Protein AF-A0A1Q7ARH9-F1 (afdb_monomer)

Nearest PDB structures (foldseek):
  1knl-assembly1_A  TM=9.697E-01  e=4.111E-10  Streptomyces lividans
  5gqd-assembly1_B  TM=9.702E-01  e=1.144E-09  Streptomyces olivaceoviridis
  1isz-assembly1_A  TM=9.688E-01  e=1.743E-09  Streptomyces olivaceoviridis
  3a23-assembly2_B  TM=9.725E-01  e=6.959E-09  Streptomyces avermitilis
  5gqe-assembly1_A  TM=9.688E-01  e=1.126E-08  Streptomyces olivaceoviridis

Structure (mmCIF, N/CA/C/O backbone):
data_AF-A0A1Q7ARH9-F1
#
_entry.id   AF-A0A1Q7ARH9-F1
#
loop_
_atom_site.group_PDB
_atom_site.id
_atom_site.type_symbol
_atom_site.label_atom_id
_atom_site.label_alt_id
_atom_site.label_comp_id
_atom_site.label_asym_id
_atom_site.label_entity_id
_atom_site.label_seq_id
_atom_site.pdbx_PDB_ins_code
_atom_site.Cartn_x
_atom_site.Cartn_y
_atom_site.Cartn_z
_atom_site.occupancy
_atom_site.B_iso_or_equiv
_atom_site.auth_seq_id
_atom_site.auth_comp_id
_atom_site.auth_asym_id
_atom_site.auth_atom_id
_atom_site.pdbx_PDB_model_num
ATOM 1 N N . MET A 1 1 ? 11.094 -2.978 0.846 1.00 80.25 1 MET A N 1
ATOM 2 C CA . MET A 1 1 ? 11.291 -1.516 1.016 1.00 80.25 1 MET A CA 1
ATOM 3 C C . MET A 1 1 ? 12.570 -1.073 0.326 1.00 80.25 1 MET A C 1
ATOM 5 O O . MET A 1 1 ? 13.457 -1.904 0.151 1.00 80.25 1 MET A O 1
ATOM 9 N N . ALA A 1 2 ? 12.685 0.209 -0.036 1.00 70.06 2 ALA A N 1
ATOM 10 C CA . ALA A 1 2 ? 13.906 0.752 -0.636 1.00 70.06 2 ALA A CA 1
ATOM 11 C C . ALA A 1 2 ? 15.113 0.613 0.314 1.00 70.06 2 ALA A C 1
ATOM 13 O O . ALA A 1 2 ? 15.092 1.125 1.433 1.00 70.06 2 ALA A O 1
ATOM 14 N N . GLY A 1 3 ? 16.144 -0.121 -0.118 1.00 74.06 3 GLY A N 1
ATOM 15 C CA . GLY A 1 3 ? 17.412 -0.274 0.609 1.00 74.06 3 GLY A CA 1
ATOM 16 C C . GLY A 1 3 ? 17.319 -0.911 2.002 1.00 74.06 3 GLY A C 1
ATOM 17 O O . GLY A 1 3 ? 18.233 -0.722 2.794 1.00 74.06 3 GLY A O 1
ATOM 18 N N . ALA A 1 4 ? 16.221 -1.608 2.327 1.00 76.62 4 ALA A N 1
ATOM 19 C CA . ALA A 1 4 ? 15.936 -2.117 3.679 1.00 76.62 4 ALA A CA 1
ATOM 20 C C . ALA A 1 4 ? 16.021 -1.043 4.791 1.00 76.62 4 ALA A C 1
ATOM 22 O O . ALA A 1 4 ? 16.276 -1.362 5.951 1.00 76.62 4 ALA A O 1
ATOM 23 N N . ASN A 1 5 ? 15.795 0.228 4.438 1.00 82.06 5 ASN A N 1
ATOM 24 C CA . ASN A 1 5 ? 15.824 1.337 5.382 1.00 82.06 5 ASN A CA 1
ATOM 25 C C . ASN A 1 5 ? 14.640 1.236 6.361 1.00 82.06 5 ASN A C 1
ATOM 27 O O . ASN A 1 5 ? 13.509 0.945 5.970 1.00 82.06 5 ASN A 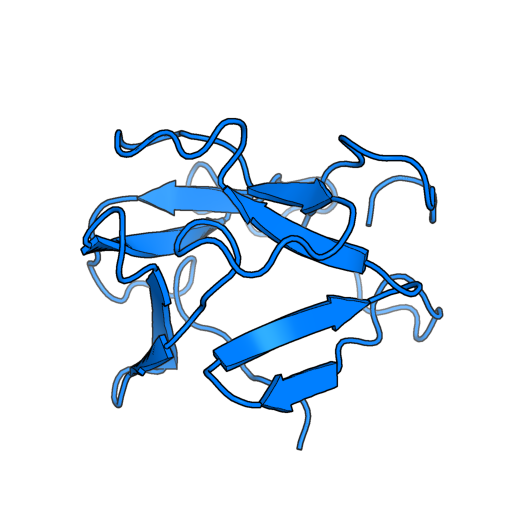O 1
ATOM 31 N N . THR A 1 6 ? 14.912 1.459 7.644 1.00 86.06 6 THR A N 1
ATOM 32 C CA . THR A 1 6 ? 13.923 1.414 8.726 1.00 86.06 6 THR A CA 1
ATOM 33 C C . THR A 1 6 ? 13.529 2.807 9.209 1.00 86.06 6 THR A C 1
ATOM 35 O O . THR A 1 6 ? 12.923 2.924 10.263 1.00 86.06 6 THR A O 1
ATOM 38 N N . GLY A 1 7 ? 13.904 3.881 8.515 1.00 92.00 7 GLY A N 1
ATOM 39 C CA . GLY A 1 7 ? 13.562 5.257 8.869 1.00 92.00 7 GLY A CA 1
ATOM 40 C C . GLY A 1 7 ? 12.140 5.638 8.453 1.00 92.00 7 GLY A C 1
ATOM 41 O O . GLY A 1 7 ? 11.602 5.113 7.474 1.00 92.00 7 GLY A O 1
ATOM 42 N N . ASN A 1 8 ? 11.542 6.587 9.174 1.00 95.12 8 ASN A N 1
ATOM 43 C CA . ASN A 1 8 ? 10.279 7.208 8.769 1.00 95.12 8 ASN A CA 1
ATOM 44 C C . ASN A 1 8 ? 10.420 7.868 7.393 1.00 95.12 8 ASN A C 1
ATOM 46 O O . ASN A 1 8 ? 11.438 8.490 7.092 1.00 95.12 8 ASN A O 1
ATOM 50 N N . GLY A 1 9 ? 9.400 7.709 6.554 1.00 94.94 9 GLY A N 1
ATOM 51 C CA . GLY A 1 9 ? 9.413 8.194 5.176 1.00 94.94 9 GLY A CA 1
ATOM 52 C C . GLY A 1 9 ? 10.067 7.238 4.180 1.00 94.94 9 GLY A C 1
ATOM 53 O O . GLY A 1 9 ? 10.123 7.541 2.986 1.00 94.94 9 GLY A O 1
ATOM 54 N N . THR A 1 10 ? 10.537 6.066 4.627 1.00 95.88 10 THR A N 1
ATOM 55 C CA . THR A 1 10 ? 11.083 5.063 3.708 1.00 95.88 10 THR A CA 1
ATOM 56 C C . THR A 1 10 ? 10.021 4.639 2.700 1.00 95.88 10 THR A C 1
ATOM 58 O O . THR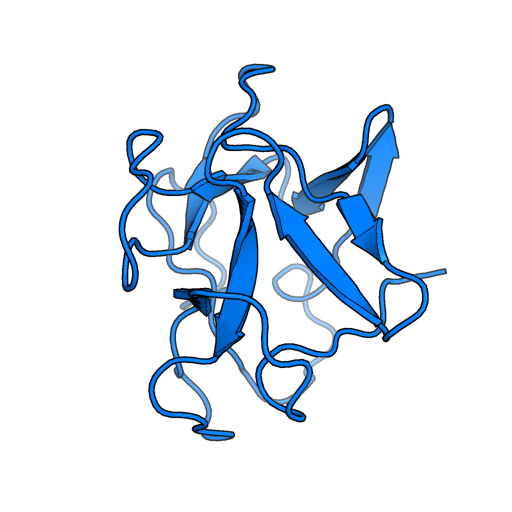 A 1 10 ? 8.906 4.269 3.063 1.00 95.88 10 THR A O 1
ATOM 61 N N . ALA A 1 11 ? 10.388 4.651 1.418 1.00 95.31 11 ALA A N 1
ATOM 62 C CA . ALA A 1 11 ? 9.504 4.236 0.343 1.00 95.31 11 ALA A CA 1
ATOM 63 C C . ALA A 1 11 ? 9.118 2.755 0.461 1.00 95.31 11 ALA A C 1
ATOM 65 O O . ALA A 1 11 ? 9.979 1.865 0.534 1.00 95.31 11 ALA A O 1
ATOM 66 N N . ILE A 1 12 ? 7.816 2.495 0.370 1.00 96.75 12 ILE A N 1
ATOM 67 C CA . ILE A 1 12 ? 7.307 1.165 0.059 1.00 96.75 12 ILE A CA 1
ATOM 68 C C . ILE A 1 12 ? 7.247 1.048 -1.467 1.00 96.75 12 ILE A C 1
ATOM 70 O O . ILE A 1 12 ? 6.750 1.937 -2.161 1.00 96.75 12 ILE A O 1
ATOM 74 N N . GLN A 1 13 ? 7.834 -0.023 -1.992 1.00 96.88 13 GLN A N 1
ATOM 75 C CA . GLN A 1 13 ? 8.015 -0.233 -3.424 1.00 96.88 13 GLN A CA 1
ATOM 76 C C . GLN A 1 13 ? 7.959 -1.718 -3.764 1.00 96.88 13 GLN A C 1
ATOM 78 O O . GLN A 1 13 ? 8.291 -2.556 -2.915 1.00 96.88 13 GLN A O 1
ATOM 83 N N . LEU A 1 14 ? 7.612 -2.013 -5.014 1.00 96.56 14 LEU A N 1
ATOM 84 C CA . LEU A 1 14 ? 7.795 -3.327 -5.608 1.00 96.56 14 LEU A CA 1
ATOM 85 C C . LEU A 1 14 ? 9.279 -3.658 -5.707 1.00 96.56 14 LEU A C 1
ATOM 87 O O . LEU A 1 14 ? 10.125 -2.792 -5.953 1.00 96.56 14 LEU A O 1
ATOM 91 N N . TRP A 1 15 ? 9.583 -4.925 -5.477 1.00 95.88 15 TRP A N 1
ATOM 92 C CA . TRP A 1 15 ? 10.912 -5.473 -5.662 1.00 95.88 15 TRP A CA 1
ATOM 93 C C . TRP A 1 15 ? 10.811 -6.984 -5.798 1.00 95.88 15 TRP A C 1
ATOM 95 O O . TRP A 1 15 ? 10.016 -7.598 -5.080 1.00 95.88 15 TRP A O 1
ATOM 105 N N . THR A 1 16 ? 11.662 -7.576 -6.629 1.00 95.19 16 THR A N 1
ATOM 106 C CA . THR A 1 16 ? 11.811 -9.023 -6.766 1.00 95.19 16 THR A CA 1
ATOM 107 C C . THR A 1 16 ? 11.863 -9.688 -5.391 1.00 95.19 16 THR A C 1
ATOM 109 O O . THR A 1 16 ? 12.623 -9.266 -4.510 1.00 95.19 16 THR A O 1
ATOM 112 N N . CYS A 1 17 ? 11.045 -10.722 -5.180 1.00 93.56 17 CYS A N 1
ATOM 113 C CA . CYS A 1 17 ? 10.997 -11.444 -3.913 1.00 93.56 17 CYS A CA 1
ATOM 114 C C . CYS A 1 17 ? 12.381 -12.018 -3.575 1.00 93.56 17 CYS A C 1
ATOM 116 O O . CYS A 1 17 ? 12.912 -12.855 -4.297 1.00 93.56 17 CYS A O 1
ATOM 118 N N . ASN A 1 18 ? 12.969 -11.561 -2.472 1.00 91.81 18 ASN A N 1
ATOM 119 C CA . ASN A 1 18 ? 14.325 -11.905 -2.045 1.00 91.81 18 ASN A CA 1
ATOM 120 C C . ASN A 1 18 ? 14.379 -12.473 -0.618 1.00 91.81 18 ASN A C 1
ATOM 122 O O . ASN A 1 18 ? 15.457 -12.748 -0.099 1.00 91.81 18 ASN A O 1
ATOM 126 N N . GLY A 1 19 ? 13.223 -12.632 0.034 1.00 87.88 19 GLY A N 1
ATOM 127 C CA . GLY A 1 19 ? 13.103 -13.265 1.347 1.00 87.88 19 GLY A CA 1
ATOM 128 C C . GLY A 1 19 ? 13.688 -12.459 2.509 1.00 87.88 19 GLY A C 1
ATOM 129 O O . GLY A 1 19 ? 13.710 -12.960 3.634 1.00 87.88 19 GLY A O 1
ATOM 130 N N . THR A 1 20 ? 14.151 -11.228 2.278 1.00 91.50 20 THR A N 1
ATOM 131 C CA . THR A 1 20 ? 14.683 -10.364 3.339 1.00 91.50 20 THR A CA 1
ATOM 132 C C . THR A 1 20 ? 13.571 -9.850 4.255 1.00 91.50 20 THR A C 1
ATOM 134 O O . THR A 1 20 ? 12.393 -9.816 3.893 1.00 91.50 20 THR A O 1
ATOM 137 N N . GLY A 1 21 ? 13.943 -9.378 5.451 1.00 86.81 21 GLY A N 1
ATOM 138 C CA . GLY A 1 21 ? 12.995 -8.737 6.372 1.00 86.81 21 GLY A CA 1
ATOM 139 C C . GLY A 1 21 ? 12.265 -7.534 5.758 1.00 86.81 21 GLY A C 1
ATOM 140 O O . GLY A 1 21 ? 11.141 -7.246 6.147 1.00 86.81 21 GLY A O 1
ATOM 141 N N . ALA A 1 22 ? 12.842 -6.893 4.735 1.00 88.38 22 ALA A N 1
ATOM 142 C CA . ALA A 1 22 ? 12.241 -5.771 4.014 1.00 88.38 22 ALA A CA 1
ATOM 143 C C . ALA A 1 22 ? 11.097 -6.167 3.052 1.00 88.38 22 ALA A C 1
ATOM 145 O O . ALA A 1 22 ? 10.619 -5.336 2.274 1.00 88.38 22 ALA A O 1
ATOM 146 N N . GLN A 1 23 ? 10.684 -7.431 3.046 1.00 91.88 23 GLN A N 1
ATOM 147 C CA . GLN A 1 23 ? 9.500 -7.917 2.331 1.00 91.88 23 GLN A CA 1
ATOM 148 C C . GLN A 1 23 ? 8.580 -8.748 3.231 1.00 91.88 23 GLN A C 1
ATOM 150 O O . GLN A 1 23 ? 7.562 -9.252 2.766 1.00 91.88 23 GLN A O 1
ATOM 155 N N . ARG A 1 24 ? 8.922 -8.889 4.518 1.00 92.81 24 ARG A N 1
ATOM 156 C CA . ARG A 1 24 ? 8.087 -9.593 5.489 1.00 92.81 24 ARG A CA 1
ATOM 157 C C . ARG A 1 24 ? 7.141 -8.597 6.132 1.00 92.81 24 ARG A C 1
ATOM 159 O O . ARG A 1 24 ? 7.565 -7.745 6.911 1.00 92.81 24 ARG A O 1
ATOM 166 N N . TRP A 1 25 ? 5.880 -8.724 5.761 1.00 94.00 25 TRP A N 1
ATOM 167 C CA . TRP A 1 25 ? 4.786 -7.960 6.328 1.00 94.00 25 TRP A CA 1
ATOM 168 C C . TRP A 1 25 ? 4.020 -8.818 7.328 1.00 94.00 25 TRP A C 1
ATOM 170 O O . TRP A 1 25 ? 3.916 -10.030 7.159 1.00 94.00 25 TRP A O 1
ATOM 180 N N . THR A 1 26 ? 3.468 -8.176 8.345 1.00 94.56 26 THR A N 1
ATOM 181 C CA . THR A 1 26 ? 2.527 -8.774 9.285 1.00 94.56 26 THR A CA 1
ATOM 182 C C . THR A 1 26 ? 1.228 -7.991 9.207 1.00 94.56 26 THR A C 1
ATOM 184 O O . THR A 1 26 ? 1.238 -6.757 9.271 1.00 94.56 26 THR A O 1
ATOM 187 N N . VAL A 1 27 ? 0.114 -8.709 9.076 1.00 92.81 27 VAL A N 1
ATOM 188 C CA . VAL A 1 27 ? -1.227 -8.131 9.169 1.00 92.81 27 VAL A CA 1
ATOM 189 C C . VAL A 1 27 ? -1.577 -8.030 10.649 1.00 92.81 27 VAL A C 1
ATOM 191 O O . VAL A 1 27 ? -1.737 -9.039 11.330 1.00 92.81 27 VAL A O 1
ATOM 194 N N . GLY A 1 28 ? -1.597 -6.808 11.166 1.00 86.19 28 GLY A N 1
ATOM 195 C CA . GLY A 1 28 ? -1.949 -6.512 12.544 1.00 86.19 28 GLY A CA 1
ATOM 196 C C . GLY A 1 28 ? -3.453 -6.363 12.747 1.00 86.19 28 GLY A C 1
ATOM 197 O O . GLY A 1 28 ? -4.256 -6.342 11.807 1.00 86.19 28 GLY A O 1
ATOM 198 N N . GLU A 1 29 ? -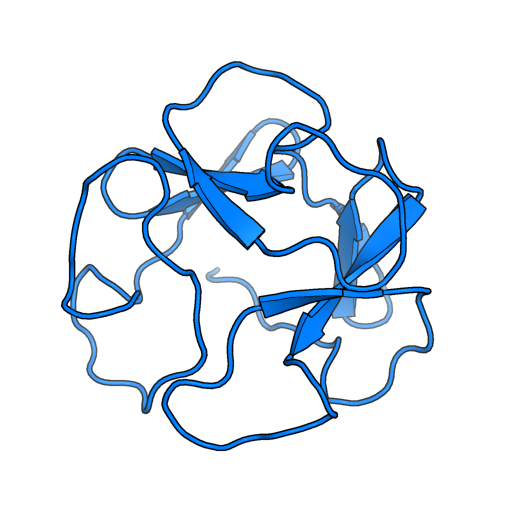3.833 -6.211 14.012 1.00 76.50 29 GLU A N 1
ATOM 199 C CA . GLU A 1 29 ? -5.208 -5.913 14.396 1.00 76.50 29 GLU A CA 1
ATOM 200 C C . GLU A 1 29 ? -5.681 -4.596 13.754 1.00 76.50 29 GLU A C 1
ATOM 202 O O . GLU A 1 29 ? -4.886 -3.708 13.423 1.00 76.50 29 GLU A O 1
ATOM 207 N N . ALA A 1 30 ? -6.993 -4.497 13.525 1.00 78.62 30 ALA A N 1
ATOM 208 C CA . ALA A 1 30 ? -7.638 -3.356 12.872 1.00 78.62 30 ALA A CA 1
ATOM 209 C C . ALA A 1 30 ? -7.134 -3.023 11.445 1.00 78.62 30 ALA A C 1
ATOM 211 O O . ALA A 1 30 ? -7.364 -1.916 10.965 1.00 78.62 30 ALA A O 1
ATOM 212 N N . GLY A 1 31 ? -6.490 -3.966 10.742 1.00 88.19 31 GLY A N 1
ATOM 213 C CA . GLY A 1 31 ? -6.071 -3.793 9.342 1.00 88.19 31 GLY A CA 1
ATOM 214 C C . GLY A 1 31 ? -4.756 -3.030 9.171 1.00 88.19 31 GLY A C 1
ATOM 215 O O . GLY A 1 31 ? -4.495 -2.470 8.109 1.00 88.19 31 GLY A O 1
ATOM 216 N N . THR A 1 32 ? -3.922 -2.971 10.207 1.00 94.06 32 THR A N 1
ATOM 217 C CA . THR A 1 32 ? -2.576 -2.400 10.086 1.00 94.06 32 THR A CA 1
ATOM 218 C C . THR A 1 32 ? -1.660 -3.355 9.319 1.00 94.06 32 THR A C 1
ATOM 220 O O . THR A 1 32 ? -1.665 -4.560 9.549 1.00 94.06 32 THR A O 1
ATOM 223 N N . LEU A 1 33 ? -0.846 -2.834 8.399 1.00 95.75 33 LEU A N 1
ATOM 224 C CA . LEU A 1 33 ? 0.211 -3.612 7.746 1.00 95.75 33 LEU A CA 1
ATOM 225 C C . LEU A 1 33 ? 1.546 -3.165 8.309 1.00 95.75 33 LEU A C 1
ATOM 227 O O . LEU A 1 33 ? 1.915 -1.999 8.165 1.00 95.75 33 LEU A O 1
ATOM 231 N N . THR A 1 34 ? 2.262 -4.083 8.953 1.00 94.50 34 THR A N 1
ATOM 232 C CA . THR A 1 34 ? 3.512 -3.764 9.643 1.00 94.50 34 THR A CA 1
ATOM 233 C C . THR A 1 34 ? 4.704 -4.480 9.033 1.00 94.50 34 THR A C 1
ATOM 235 O O . THR A 1 34 ? 4.618 -5.642 8.650 1.00 94.50 34 THR A O 1
ATOM 238 N N . ALA A 1 35 ? 5.831 -3.787 8.932 1.00 93.25 35 ALA A N 1
ATOM 239 C CA . ALA A 1 35 ? 7.115 -4.354 8.545 1.00 93.25 35 ALA A CA 1
ATOM 240 C C . ALA A 1 35 ? 8.229 -3.558 9.217 1.00 93.25 35 ALA A C 1
ATOM 242 O O . ALA A 1 35 ? 8.124 -2.343 9.379 1.00 93.25 35 ALA A O 1
ATOM 243 N N . LEU A 1 36 ? 9.308 -4.239 9.610 1.00 91.00 36 LEU A N 1
ATOM 244 C CA . LEU A 1 36 ? 10.468 -3.600 10.249 1.00 91.00 36 LEU A CA 1
ATOM 245 C C . LEU A 1 36 ? 10.089 -2.742 11.482 1.00 91.00 36 LEU A C 1
ATOM 247 O O . LEU A 1 36 ? 10.712 -1.716 11.743 1.00 91.00 36 LEU A O 1
ATOM 251 N N . GLY A 1 37 ? 9.046 -3.144 12.221 1.00 91.62 37 GLY A N 1
ATOM 252 C CA . GLY A 1 37 ? 8.538 -2.419 13.395 1.00 91.62 37 GLY A CA 1
ATOM 253 C C . GLY A 1 37 ? 7.743 -1.143 13.085 1.00 91.62 37 GLY A C 1
ATOM 254 O O . GLY A 1 37 ? 7.481 -0.363 13.995 1.00 91.62 37 GLY A O 1
ATOM 255 N N . LYS A 1 38 ? 7.372 -0.913 11.821 1.00 95.31 38 LYS A N 1
ATOM 256 C CA . LYS A 1 38 ? 6.656 0.280 11.346 1.00 95.31 38 LYS A CA 1
ATOM 257 C C . LYS A 1 38 ? 5.409 -0.084 10.554 1.00 95.31 38 LYS A C 1
ATOM 259 O O . LYS A 1 38 ? 5.278 -1.217 10.103 1.00 95.31 38 LYS A O 1
ATOM 264 N N . CYS A 1 39 ? 4.524 0.885 10.365 1.00 96.75 39 CYS A N 1
ATOM 265 C CA . CYS A 1 39 ? 3.260 0.739 9.657 1.00 96.75 39 CYS A CA 1
ATOM 266 C C . CYS A 1 39 ? 3.3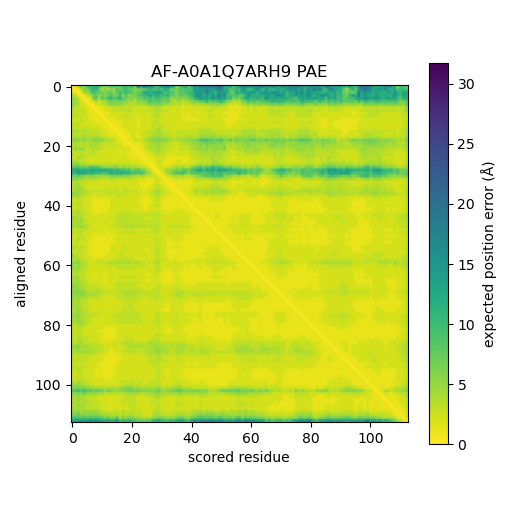63 1.240 8.207 1.00 96.75 39 CYS A C 1
ATOM 268 O O . CYS A 1 39 ? 4.074 2.209 7.926 1.00 96.75 39 CYS A O 1
ATOM 270 N N . ALA A 1 40 ? 2.637 0.594 7.290 1.00 97.81 40 ALA A N 1
ATOM 271 C CA . ALA A 1 40 ? 2.369 1.129 5.959 1.00 97.81 40 ALA A CA 1
ATOM 272 C C . ALA A 1 40 ? 1.409 2.317 6.076 1.00 97.81 40 ALA A C 1
ATOM 274 O O . ALA A 1 40 ? 0.267 2.162 6.503 1.00 97.81 40 ALA A O 1
ATOM 275 N N . ASP A 1 41 ? 1.883 3.491 5.689 1.00 98.44 41 ASP A N 1
ATOM 276 C CA . ASP A 1 41 ? 1.286 4.785 5.993 1.00 98.44 41 ASP A CA 1
ATOM 277 C C . ASP A 1 41 ? 1.050 5.570 4.704 1.00 98.44 41 ASP A C 1
ATOM 279 O O . ASP A 1 41 ? 1.940 5.677 3.856 1.00 98.44 41 ASP A O 1
ATOM 283 N N . VAL A 1 42 ? -0.151 6.119 4.542 1.00 98.69 42 VAL A N 1
ATOM 284 C CA . VAL A 1 42 ? -0.424 7.107 3.497 1.00 98.69 42 VAL A CA 1
ATOM 285 C C . VAL A 1 42 ? 0.211 8.432 3.907 1.00 98.69 42 VAL A C 1
ATOM 287 O O . VAL A 1 42 ? -0.203 9.032 4.901 1.00 98.69 42 VAL A O 1
ATOM 290 N N . THR A 1 43 ? 1.190 8.908 3.130 1.00 98.56 43 THR A N 1
ATOM 291 C CA . THR A 1 43 ? 2.018 10.061 3.502 1.00 98.56 43 THR A CA 1
ATOM 292 C C . THR A 1 43 ? 1.171 11.267 3.910 1.00 98.56 43 THR A C 1
ATOM 294 O O . THR A 1 43 ? 0.323 11.744 3.152 1.00 98.56 43 THR A O 1
ATOM 297 N N . SER A 1 44 ? 1.420 11.759 5.129 1.00 97.75 44 SER A N 1
ATOM 298 C CA . SER A 1 44 ? 0.734 12.913 5.731 1.00 97.75 44 SER A CA 1
ATOM 299 C C . SER A 1 44 ? -0.795 12.775 5.812 1.00 97.75 44 SER A C 1
ATOM 301 O O . SER A 1 44 ? -1.493 13.778 5.939 1.00 97.75 44 SER A O 1
ATOM 303 N N . GLY A 1 45 ? -1.332 11.552 5.723 1.00 98.00 45 GLY A N 1
ATOM 304 C CA . GLY A 1 45 ? -2.772 11.300 5.693 1.00 98.00 45 GLY A CA 1
ATOM 305 C C . GLY A 1 45 ? -3.476 11.863 4.457 1.00 98.00 45 GLY A C 1
ATOM 306 O O . GLY A 1 45 ? -4.688 12.091 4.504 1.00 98.00 45 GLY A O 1
ATOM 307 N N . GLY A 1 46 ? -2.733 12.115 3.372 1.00 98.56 46 GLY A N 1
ATOM 308 C CA . GLY A 1 46 ? -3.288 12.643 2.131 1.00 98.56 46 GLY A CA 1
ATOM 309 C C . GLY A 1 46 ? -4.381 11.737 1.569 1.00 98.56 46 GLY A C 1
ATOM 310 O O . GLY A 1 46 ? -4.325 10.516 1.683 1.00 98.56 46 GLY A O 1
ATOM 311 N N . THR A 1 47 ? -5.407 12.332 0.968 1.00 98.62 47 THR A N 1
ATOM 312 C CA . THR A 1 47 ? -6.558 11.575 0.463 1.00 98.62 47 THR A CA 1
ATOM 313 C C . THR A 1 47 ? -6.625 11.521 -1.053 1.00 98.62 47 THR A C 1
ATOM 315 O O . THR A 1 47 ? -7.396 10.723 -1.560 1.00 98.62 47 THR A O 1
ATOM 318 N N . GLY A 1 48 ? -5.842 12.315 -1.787 1.00 98.62 48 GLY A N 1
ATOM 319 C CA . GLY A 1 48 ? -5.894 12.374 -3.251 1.00 98.62 48 GLY A CA 1
ATOM 320 C C . GLY A 1 48 ? -5.151 11.232 -3.951 1.00 98.62 48 GLY A C 1
ATOM 321 O O . GLY A 1 48 ? -4.192 10.675 -3.407 1.00 98.62 48 GLY A O 1
ATOM 322 N N . ASN A 1 49 ? -5.565 10.930 -5.187 1.00 98.75 49 ASN A N 1
ATOM 323 C CA . ASN A 1 49 ? -4.852 10.013 -6.081 1.00 98.75 49 ASN A CA 1
ATOM 324 C C . ASN A 1 49 ? -3.377 10.405 -6.206 1.00 98.75 49 ASN A C 1
ATOM 326 O O . ASN A 1 49 ? -3.038 11.582 -6.335 1.00 98.75 49 ASN A O 1
ATOM 330 N N . GLY A 1 50 ? -2.504 9.405 -6.167 1.00 98.56 50 GLY A N 1
ATOM 331 C CA . GLY A 1 50 ? -1.063 9.591 -6.282 1.00 98.56 50 GLY A CA 1
ATOM 332 C C . GLY A 1 50 ? -0.345 9.889 -4.967 1.00 98.56 50 GLY A C 1
ATOM 333 O O . GLY A 1 50 ? 0.890 9.918 -4.955 1.00 98.56 50 GLY A O 1
ATOM 334 N N . THR A 1 51 ? -1.072 10.056 -3.853 1.00 98.75 51 THR A N 1
ATOM 335 C CA . THR A 1 51 ? -0.443 10.175 -2.528 1.00 98.75 51 THR A CA 1
ATOM 336 C C . THR A 1 51 ? 0.368 8.912 -2.254 1.00 98.75 51 THR A C 1
ATOM 338 O O . THR A 1 51 ? -0.141 7.796 -2.377 1.00 98.75 51 THR A O 1
ATOM 341 N N . LYS A 1 52 ? 1.656 9.078 -1.945 1.00 98.69 52 LYS A N 1
ATOM 342 C CA . LYS A 1 52 ? 2.580 7.952 -1.789 1.00 98.69 52 LYS A CA 1
ATOM 343 C C . LYS A 1 52 ? 2.374 7.230 -0.464 1.00 98.69 52 LYS A C 1
ATOM 345 O O . LYS A 1 52 ? 1.854 7.789 0.499 1.00 98.69 52 LYS A O 1
ATOM 350 N N . VAL A 1 53 ? 2.794 5.970 -0.457 1.00 98.56 53 VAL A N 1
ATOM 351 C CA . VAL A 1 53 ? 2.757 5.099 0.716 1.00 98.56 53 VAL A CA 1
ATOM 352 C C . VAL A 1 53 ? 4.185 4.883 1.223 1.00 98.56 53 VAL A C 1
ATOM 354 O O . VAL A 1 53 ? 5.121 4.650 0.447 1.00 98.56 53 VAL A O 1
ATOM 357 N N . GLN A 1 54 ? 4.369 5.007 2.532 1.00 98.19 54 GLN A N 1
ATOM 358 C CA . GLN A 1 54 ? 5.667 5.020 3.206 1.00 98.19 54 GLN A CA 1
ATOM 359 C C . GLN A 1 54 ? 5.659 4.132 4.453 1.00 98.19 54 GLN A C 1
ATOM 361 O O . GLN A 1 54 ? 4.601 3.794 4.974 1.00 98.19 54 GLN A O 1
ATOM 366 N N . LEU A 1 55 ? 6.839 3.772 4.957 1.00 97.25 55 LEU A N 1
ATOM 367 C CA . LEU A 1 55 ? 6.958 3.306 6.334 1.00 97.25 55 LEU A CA 1
ATOM 368 C C . LEU A 1 55 ? 6.933 4.499 7.285 1.00 97.25 55 LEU A C 1
ATOM 370 O O . LEU A 1 55 ? 7.674 5.472 7.101 1.00 97.25 55 LEU A O 1
ATOM 374 N N . TRP A 1 56 ? 6.126 4.388 8.332 1.00 97.81 56 TRP A N 1
ATOM 375 C CA . TRP A 1 56 ? 6.068 5.365 9.409 1.00 97.81 56 TRP A CA 1
ATOM 376 C C . TRP A 1 56 ? 5.863 4.681 10.757 1.00 97.81 56 TRP A C 1
ATOM 378 O O . TRP A 1 56 ? 5.355 3.561 10.825 1.00 97.81 56 TRP A O 1
ATOM 388 N N . ASP A 1 57 ? 6.259 5.346 11.838 1.00 97.44 57 ASP A N 1
ATOM 389 C CA . ASP A 1 57 ? 5.913 4.892 13.183 1.00 97.44 57 ASP A CA 1
ATOM 390 C C . ASP A 1 57 ? 4.405 4.694 13.315 1.00 97.44 57 ASP A C 1
ATOM 392 O O . ASP A 1 57 ? 3.607 5.534 12.890 1.00 97.44 57 ASP A O 1
ATOM 396 N N . CYS A 1 58 ? 4.014 3.568 13.903 1.00 96.81 58 CYS A N 1
ATOM 397 C CA . CYS A 1 58 ? 2.609 3.261 14.097 1.00 96.81 58 CYS A CA 1
ATOM 398 C C . CYS A 1 58 ? 1.986 4.280 15.063 1.00 96.81 58 CYS A C 1
ATOM 400 O O . CYS A 1 58 ? 2.452 4.447 16.188 1.00 96.81 58 CYS A O 1
ATOM 402 N N . ASN A 1 59 ? 0.949 4.980 14.609 1.00 96.25 59 ASN A N 1
ATOM 403 C CA . ASN A 1 59 ? 0.322 6.099 15.315 1.00 96.25 59 ASN A CA 1
ATOM 404 C C . ASN A 1 59 ? -1.203 5.952 15.464 1.00 96.25 59 ASN A C 1
ATOM 406 O O . ASN A 1 59 ? -1.850 6.842 16.010 1.00 96.25 59 ASN A O 1
ATOM 410 N N . GLY A 1 60 ? -1.781 4.844 14.986 1.00 94.50 60 GLY A N 1
ATOM 411 C CA . GLY A 1 60 ? -3.202 4.520 15.153 1.00 94.50 60 GLY A CA 1
ATOM 412 C C . GLY A 1 60 ? -4.163 5.346 14.293 1.00 94.50 60 GLY A C 1
ATOM 413 O O . GLY A 1 60 ? -5.374 5.266 14.488 1.00 94.50 60 GLY A O 1
ATOM 414 N N . THR A 1 61 ? -3.658 6.145 13.350 1.00 96.94 61 THR A N 1
ATOM 415 C CA . THR A 1 61 ? -4.505 6.937 12.447 1.00 96.94 61 THR A CA 1
ATOM 416 C C . THR A 1 61 ? -5.071 6.097 11.301 1.00 96.94 61 THR A C 1
ATOM 418 O O . THR A 1 61 ? -4.519 5.064 10.917 1.00 96.94 61 THR A O 1
ATOM 421 N N . GLY A 1 62 ? -6.155 6.579 10.683 1.00 97.12 62 GLY A N 1
ATOM 422 C CA . GLY A 1 62 ? -6.761 5.932 9.516 1.00 97.12 62 GLY A CA 1
ATOM 423 C C . GLY A 1 62 ? -5.837 5.857 8.295 1.00 97.12 62 GLY A C 1
ATOM 424 O O . GLY A 1 62 ? -6.050 5.012 7.430 1.00 97.12 62 GLY A O 1
ATOM 425 N N . ALA A 1 63 ? -4.782 6.675 8.236 1.00 98.00 63 ALA A N 1
ATOM 426 C CA . ALA A 1 63 ? -3.748 6.633 7.202 1.00 98.00 63 ALA A CA 1
ATOM 427 C C . ALA A 1 63 ? -2.917 5.337 7.228 1.00 98.00 63 ALA A C 1
ATOM 429 O O . ALA A 1 63 ? -2.264 5.019 6.238 1.00 98.00 63 ALA A O 1
ATOM 430 N N . GLN A 1 64 ? -2.957 4.590 8.336 1.00 98.25 64 GLN A N 1
ATOM 431 C CA . GLN A 1 64 ? -2.192 3.355 8.543 1.00 98.25 64 GLN A CA 1
ATOM 432 C C . GLN A 1 64 ? -3.049 2.086 8.492 1.00 98.25 64 GLN A C 1
ATOM 434 O O . GLN A 1 64 ? -2.578 0.991 8.803 1.00 98.25 64 GLN A O 1
ATOM 439 N N . VAL A 1 65 ? -4.317 2.236 8.106 1.00 98.06 65 VAL A N 1
ATOM 440 C CA . VAL A 1 65 ? -5.275 1.139 8.003 1.00 98.06 65 VAL A CA 1
ATOM 441 C C . VAL A 1 65 ? -5.454 0.741 6.541 1.00 98.06 65 VAL A C 1
ATOM 443 O O . VAL A 1 65 ? -5.669 1.588 5.672 1.00 98.06 65 VAL A O 1
ATOM 446 N N . TRP A 1 66 ? -5.417 -0.562 6.287 1.00 98.06 66 TRP A N 1
ATOM 447 C CA . TRP A 1 66 ? -5.612 -1.194 4.989 1.00 98.06 66 TRP A CA 1
ATOM 448 C C . TRP A 1 66 ? -6.604 -2.340 5.149 1.00 98.06 66 TRP A C 1
ATOM 450 O O . TRP A 1 66 ? -6.312 -3.357 5.772 1.00 98.06 66 TRP A O 1
ATOM 460 N N . VAL A 1 67 ? -7.805 -2.160 4.606 1.00 96.56 67 VAL A N 1
ATOM 461 C CA . VAL A 1 67 ? -8.905 -3.116 4.725 1.00 96.56 67 VAL A CA 1
ATOM 462 C C . VAL A 1 67 ? -8.928 -4.010 3.484 1.00 96.56 67 VAL A C 1
ATOM 464 O O . VAL A 1 67 ? -9.226 -3.499 2.396 1.00 96.56 67 VAL A O 1
ATOM 467 N N . PRO A 1 68 ? -8.663 -5.322 3.622 1.00 95.38 68 PRO A N 1
ATOM 468 C CA . PRO A 1 68 ? -8.792 -6.269 2.522 1.00 95.38 68 PRO A CA 1
ATOM 469 C C . PRO A 1 68 ? -10.222 -6.309 1.994 1.00 95.38 68 PRO A C 1
ATOM 471 O O . PRO A 1 68 ? -11.178 -6.326 2.771 1.00 95.38 68 PRO A O 1
ATOM 474 N N . GLN A 1 69 ? -10.360 -6.315 0.675 1.00 95.62 69 GLN A N 1
ATOM 475 C CA . GLN A 1 69 ? -11.639 -6.423 -0.018 1.00 95.62 69 GLN A CA 1
ATOM 476 C C . GLN A 1 69 ? -11.784 -7.802 -0.688 1.00 95.62 69 GLN A C 1
ATOM 478 O O . GLN A 1 69 ? -10.775 -8.458 -0.963 1.00 95.62 69 GLN A O 1
ATOM 483 N N . PRO A 1 70 ? -13.018 -8.256 -0.989 1.00 94.31 70 PRO A N 1
ATOM 484 C CA . PRO A 1 70 ? -13.248 -9.537 -1.667 1.00 94.31 70 PRO A CA 1
ATOM 485 C C . PRO A 1 70 ? -12.605 -9.652 -3.058 1.00 94.31 70 PRO A C 1
ATOM 487 O O . PRO A 1 70 ? -12.362 -10.761 -3.521 1.00 94.31 70 PRO A O 1
ATOM 490 N N . ASP A 1 71 ? -12.329 -8.524 -3.718 1.00 94.31 71 ASP A N 1
ATOM 491 C CA . ASP A 1 71 ? -11.653 -8.451 -5.021 1.00 94.31 71 ASP A CA 1
ATOM 492 C C . ASP A 1 71 ? -10.113 -8.495 -4.918 1.00 94.31 71 ASP A C 1
ATOM 494 O O . ASP A 1 71 ? -9.416 -8.392 -5.924 1.00 94.31 71 ASP A O 1
ATOM 498 N N . GLY A 1 72 ? -9.573 -8.658 -3.705 1.00 95.88 72 GLY A N 1
ATOM 499 C CA . GLY A 1 72 ? -8.137 -8.704 -3.437 1.00 95.88 72 GLY A CA 1
ATOM 500 C C . GLY A 1 72 ? -7.469 -7.330 -3.338 1.00 95.88 72 GLY A C 1
ATOM 501 O O . GLY A 1 72 ? -6.256 -7.261 -3.127 1.00 95.88 72 GLY A O 1
ATOM 502 N N . THR A 1 73 ? -8.223 -6.235 -3.454 1.00 97.94 73 THR A N 1
ATOM 503 C CA . THR A 1 73 ? -7.688 -4.895 -3.203 1.00 97.94 73 THR A CA 1
ATOM 504 C C . THR A 1 73 ? -7.503 -4.625 -1.708 1.00 97.94 73 THR A C 1
ATOM 506 O O . THR A 1 73 ? -8.122 -5.248 -0.839 1.00 97.94 73 THR A O 1
ATOM 509 N N . LEU A 1 74 ? -6.633 -3.664 -1.391 1.00 98.00 74 LEU A N 1
ATOM 510 C CA . LEU A 1 74 ? -6.433 -3.152 -0.034 1.00 98.00 74 LEU A CA 1
ATOM 511 C C . LEU A 1 74 ? -6.907 -1.705 0.025 1.00 98.00 74 LEU A C 1
ATOM 513 O O . LEU A 1 74 ? -6.230 -0.810 -0.478 1.00 98.00 74 LEU A O 1
ATOM 517 N N . ARG A 1 75 ? -8.063 -1.464 0.646 1.00 98.31 75 ARG A N 1
ATOM 518 C CA . ARG A 1 75 ? -8.670 -0.132 0.717 1.00 98.31 75 ARG A CA 1
ATOM 519 C C . ARG A 1 75 ? -8.269 0.596 1.992 1.00 98.31 75 ARG A C 1
ATOM 521 O O . ARG A 1 75 ? -8.481 0.097 3.094 1.00 98.31 75 ARG A O 1
ATOM 528 N N . ASN A 1 76 ? -7.771 1.816 1.859 1.00 98.50 76 ASN A N 1
ATOM 529 C CA . ASN A 1 76 ? -7.561 2.707 2.986 1.00 98.50 76 ASN A CA 1
ATOM 530 C C . ASN A 1 76 ? -8.890 3.401 3.361 1.00 98.50 76 ASN A C 1
ATOM 532 O O . ASN A 1 76 ? -9.465 4.109 2.529 1.00 98.50 76 ASN A O 1
ATOM 536 N N . PRO A 1 77 ? -9.413 3.234 4.590 1.00 97.25 77 PRO A N 1
ATOM 537 C CA . PRO A 1 77 ? -10.740 3.733 4.952 1.00 97.25 77 PRO A CA 1
ATOM 538 C C . PRO A 1 77 ? -10.803 5.261 5.083 1.00 97.25 77 PRO A C 1
ATOM 540 O O . PRO A 1 77 ? -11.870 5.829 4.876 1.00 97.25 77 PRO A O 1
ATOM 543 N N . GLN A 1 78 ? -9.683 5.929 5.385 1.00 97.88 78 GLN A N 1
ATOM 544 C CA . GLN A 1 78 ? -9.615 7.390 5.511 1.00 97.88 78 GLN A CA 1
ATOM 545 C C . GLN A 1 78 ? -9.727 8.097 4.153 1.00 97.88 78 GLN A C 1
ATOM 547 O O . GLN A 1 78 ? -10.430 9.095 4.027 1.00 97.88 78 GLN A O 1
ATOM 552 N N . SER A 1 79 ? -9.029 7.593 3.135 1.00 98.38 79 SER A N 1
ATOM 553 C CA . SER A 1 79 ? -9.050 8.157 1.777 1.00 98.38 79 SER A CA 1
ATOM 554 C C . SER A 1 79 ? -10.156 7.575 0.895 1.00 98.38 79 SER A C 1
ATOM 556 O O . SER A 1 79 ? -10.556 8.198 -0.086 1.00 98.38 79 SER A O 1
ATOM 558 N N . GLY A 1 80 ? -10.622 6.367 1.220 1.00 98.31 80 GLY A N 1
ATOM 559 C CA . GLY A 1 80 ? -11.539 5.579 0.408 1.00 98.31 80 GLY A CA 1
ATOM 560 C C . GLY A 1 80 ? -10.907 4.919 -0.823 1.00 98.31 80 GLY A C 1
ATOM 561 O O . GLY A 1 80 ? -11.648 4.327 -1.607 1.00 98.31 80 GLY A O 1
ATOM 562 N N . ARG A 1 81 ? -9.580 5.008 -0.970 1.00 98.81 81 ARG A N 1
ATOM 563 C CA . ARG A 1 81 ? -8.786 4.577 -2.133 1.00 98.81 81 ARG A CA 1
ATOM 564 C C . ARG A 1 81 ? -8.019 3.285 -1.871 1.00 98.81 81 ARG A C 1
ATOM 566 O O . ARG A 1 81 ? -7.873 2.874 -0.721 1.00 98.81 81 ARG A O 1
ATOM 573 N N . CYS A 1 82 ? -7.527 2.655 -2.930 1.00 98.69 82 CYS A N 1
ATOM 574 C CA . CYS A 1 82 ? -6.838 1.372 -2.881 1.00 98.69 82 CYS A CA 1
ATOM 575 C C . CYS A 1 82 ? -5.315 1.529 -2.951 1.00 98.69 82 CYS A C 1
ATOM 577 O O . CYS A 1 82 ? -4.814 2.476 -3.557 1.00 98.69 82 CYS A O 1
ATOM 579 N N . LEU A 1 83 ? -4.586 0.601 -2.322 1.00 98.62 83 LEU A N 1
ATOM 580 C CA . LEU A 1 83 ? -3.138 0.466 -2.474 1.00 98.62 83 LEU A CA 1
ATOM 581 C C . LEU A 1 83 ? -2.814 0.105 -3.925 1.00 98.62 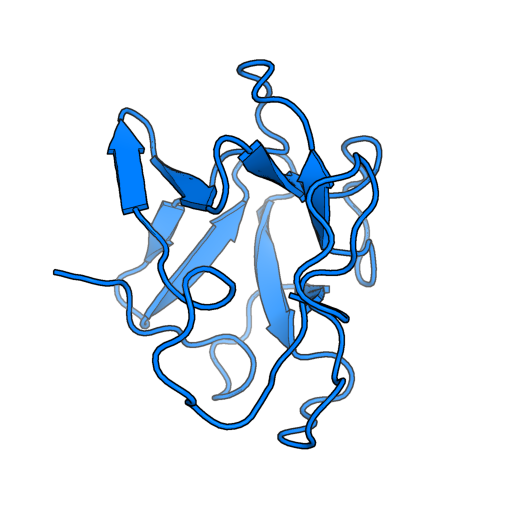83 LEU A C 1
ATOM 583 O O . LEU A 1 83 ? -3.341 -0.872 -4.452 1.00 98.62 83 LEU A O 1
ATOM 587 N N . ASP A 1 84 ? -1.932 0.878 -4.545 1.00 98.69 84 ASP A N 1
ATOM 588 C CA . ASP A 1 84 ? -1.725 0.888 -5.989 1.00 98.69 84 ASP A CA 1
ATOM 589 C C . ASP A 1 84 ? -0.229 0.926 -6.327 1.00 98.69 84 ASP A C 1
ATOM 591 O O . ASP A 1 84 ? 0.531 1.730 -5.775 1.00 98.69 84 ASP A O 1
ATOM 595 N N . ALA A 1 85 ? 0.210 0.049 -7.231 1.00 98.44 85 ALA A N 1
ATOM 596 C CA . ALA A 1 85 ? 1.517 0.158 -7.862 1.00 98.44 85 ALA A CA 1
ATOM 597 C C . ALA A 1 85 ? 1.463 1.209 -8.980 1.00 98.44 85 ALA A C 1
ATOM 599 O O . ALA A 1 85 ? 0.728 1.054 -9.962 1.00 98.44 85 ALA A O 1
ATOM 600 N N . THR A 1 86 ? 2.267 2.267 -8.808 1.00 98.12 86 THR A N 1
ATOM 601 C CA . THR A 1 86 ? 2.246 3.469 -9.657 1.00 98.12 86 THR A CA 1
ATOM 602 C C . THR A 1 86 ? 2.394 3.120 -11.142 1.00 98.12 86 THR A C 1
ATOM 604 O O . THR A 1 86 ? 3.208 2.272 -11.512 1.00 98.12 86 THR A O 1
ATOM 607 N N . ASP A 1 87 ? 1.610 3.792 -11.990 1.00 96.62 87 ASP A N 1
ATOM 608 C CA . ASP A 1 87 ? 1.621 3.670 -13.456 1.00 96.62 87 ASP A CA 1
ATOM 609 C C . ASP A 1 87 ? 1.405 2.242 -13.984 1.00 96.62 87 ASP A C 1
ATOM 611 O O . ASP A 1 87 ? 1.807 1.918 -15.100 1.00 96.62 87 ASP A O 1
ATOM 615 N N . ARG A 1 88 ? 0.768 1.371 -13.184 1.00 96.31 88 ARG A N 1
ATOM 616 C CA . ARG A 1 88 ? 0.560 -0.055 -13.501 1.00 96.31 88 ARG A CA 1
ATOM 617 C C . ARG A 1 88 ? 1.870 -0.803 -13.785 1.00 96.31 88 ARG A C 1
ATOM 619 O O . ARG A 1 88 ? 1.874 -1.829 -14.463 1.00 96.31 88 ARG A O 1
ATOM 626 N N . SER A 1 89 ? 2.985 -0.282 -13.281 1.00 97.12 89 SER A N 1
ATOM 627 C CA . SER A 1 89 ? 4.309 -0.850 -13.497 1.00 97.12 89 SER A CA 1
ATOM 628 C C . SER A 1 89 ? 4.533 -2.068 -12.602 1.00 97.12 89 SER A C 1
ATOM 630 O O . SER A 1 89 ? 4.212 -2.059 -11.415 1.00 97.12 89 SER A O 1
ATOM 632 N N . SER A 1 90 ? 5.153 -3.104 -13.167 1.00 95.56 90 SER A N 1
ATOM 633 C CA . SER A 1 90 ? 5.640 -4.280 -12.438 1.00 95.56 90 SER A CA 1
ATOM 634 C C . SER A 1 90 ? 7.155 -4.250 -12.201 1.00 95.56 90 SER A C 1
ATOM 636 O O . SER A 1 90 ? 7.724 -5.245 -11.760 1.00 95.56 90 SER A O 1
ATOM 638 N N . ALA A 1 91 ? 7.832 -3.149 -12.543 1.00 97.19 91 ALA A N 1
ATOM 639 C CA . ALA A 1 91 ? 9.282 -3.040 -12.428 1.00 97.19 91 ALA A CA 1
ATOM 640 C C . ALA A 1 91 ? 9.742 -2.882 -10.969 1.00 97.19 91 ALA A C 1
ATOM 642 O O . ALA A 1 91 ? 9.081 -2.224 -10.155 1.00 97.19 91 ALA A O 1
ATOM 643 N N . ASP A 1 92 ? 10.923 -3.416 -10.661 1.00 96.81 92 ASP A N 1
ATOM 644 C CA . ASP A 1 92 ? 11.595 -3.191 -9.382 1.00 96.81 92 ASP A CA 1
ATOM 645 C C . ASP A 1 92 ? 11.814 -1.693 -9.136 1.00 96.81 92 ASP A C 1
ATOM 647 O O . ASP A 1 92 ? 12.241 -0.944 -10.014 1.00 96.81 92 ASP A O 1
ATOM 651 N N . GLY A 1 93 ? 11.492 -1.244 -7.923 1.00 96.06 93 GLY A N 1
ATOM 652 C CA . GLY A 1 93 ? 11.541 0.167 -7.542 1.00 96.06 93 GLY A CA 1
ATOM 653 C C . GLY A 1 93 ? 10.240 0.936 -7.781 1.00 96.06 93 GLY A C 1
ATOM 654 O O . GLY A 1 93 ? 10.140 2.087 -7.353 1.00 96.06 93 GLY A O 1
ATOM 655 N N . THR A 1 94 ? 9.216 0.323 -8.389 1.00 98.06 94 THR A N 1
ATOM 656 C CA . THR A 1 94 ? 7.893 0.954 -8.536 1.00 98.06 94 THR A CA 1
ATOM 657 C C . THR A 1 94 ? 7.326 1.298 -7.161 1.00 98.06 94 THR A C 1
ATOM 659 O O . THR A 1 94 ? 7.064 0.409 -6.351 1.00 98.06 94 THR A O 1
ATOM 662 N N . ARG A 1 95 ? 7.142 2.591 -6.873 1.00 97.81 95 ARG A N 1
ATOM 663 C CA . ARG A 1 95 ? 6.609 3.051 -5.581 1.00 97.81 95 ARG A CA 1
ATOM 664 C C . ARG A 1 95 ? 5.119 2.756 -5.472 1.00 9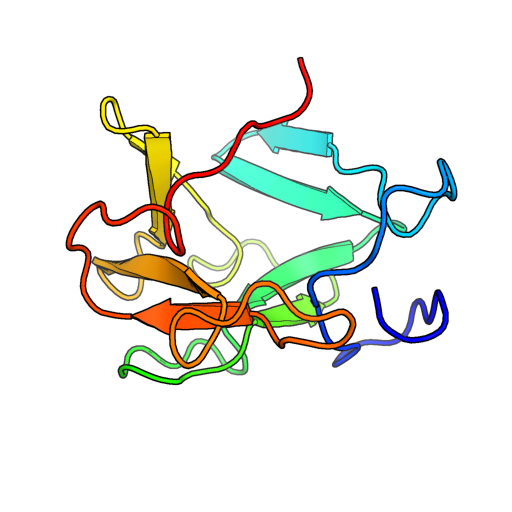7.81 95 ARG A C 1
ATOM 666 O O . ARG A 1 95 ? 4.386 2.862 -6.459 1.00 97.81 95 ARG A O 1
ATOM 673 N N . LEU A 1 96 ? 4.672 2.471 -4.254 1.00 98.38 96 LEU A N 1
ATOM 674 C CA . LEU A 1 96 ? 3.248 2.362 -3.967 1.00 98.38 96 LEU A CA 1
ATOM 675 C C . LEU A 1 96 ? 2.626 3.733 -3.694 1.00 98.38 96 LEU A C 1
ATOM 677 O O . LEU A 1 96 ? 3.272 4.658 -3.186 1.00 98.38 96 LEU A O 1
ATOM 681 N N . GLN A 1 97 ? 1.356 3.849 -4.049 1.00 98.75 97 GLN A N 1
ATOM 682 C CA . GLN A 1 97 ? 0.518 5.022 -3.859 1.00 98.75 97 GLN A CA 1
ATOM 683 C C . GLN A 1 97 ? -0.904 4.599 -3.481 1.00 98.75 97 GLN A C 1
ATOM 685 O O . GLN A 1 97 ? -1.207 3.408 -3.436 1.00 98.75 97 GLN A O 1
ATOM 690 N N . ILE A 1 98 ? -1.770 5.573 -3.219 1.00 98.88 98 ILE A N 1
ATOM 691 C CA . ILE A 1 98 ? -3.217 5.364 -3.251 1.00 98.88 98 ILE A CA 1
ATOM 692 C C . ILE A 1 98 ? -3.802 5.859 -4.569 1.00 98.88 98 ILE A C 1
ATOM 694 O O . ILE A 1 98 ? -3.403 6.905 -5.092 1.00 98.88 98 ILE A O 1
ATOM 698 N N . TRP A 1 99 ? -4.774 5.120 -5.084 1.00 98.75 99 TRP A N 1
ATOM 699 C CA . TRP A 1 99 ? -5.536 5.501 -6.265 1.00 98.75 99 TRP A CA 1
ATOM 700 C C . TRP A 1 99 ? -6.985 5.033 -6.140 1.00 98.75 99 TRP A C 1
ATOM 702 O O . TRP A 1 99 ? -7.292 4.146 -5.341 1.00 98.75 99 TRP A O 1
ATOM 712 N N . ASP A 1 100 ? -7.891 5.642 -6.900 1.00 98.56 100 ASP A N 1
ATOM 713 C CA . ASP A 1 100 ? -9.276 5.187 -6.971 1.00 98.56 100 ASP A CA 1
ATOM 714 C C . ASP A 1 100 ? -9.315 3.689 -7.307 1.00 98.56 100 ASP A C 1
ATOM 716 O O . ASP A 1 100 ? -8.569 3.200 -8.159 1.00 98.56 100 ASP A O 1
ATOM 720 N N . CYS A 1 101 ? -10.157 2.955 -6.585 1.00 98.38 101 CYS A N 1
ATOM 721 C CA . CYS A 1 101 ? -10.233 1.507 -6.701 1.00 98.38 1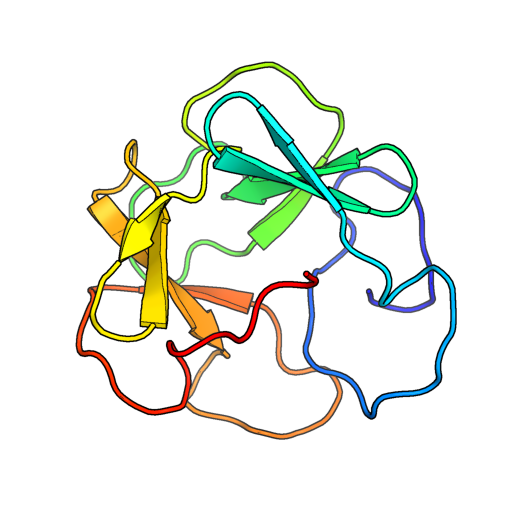01 CYS A CA 1
ATOM 722 C C . CYS A 1 101 ? -10.849 1.119 -8.050 1.00 98.38 101 CYS A C 1
ATOM 724 O O . CYS A 1 101 ? -11.972 1.520 -8.357 1.00 98.38 101 CYS A O 1
ATOM 726 N N . HIS A 1 102 ? -10.127 0.325 -8.836 1.00 95.56 102 HIS A N 1
ATOM 727 C CA . HIS A 1 102 ? -10.605 -0.225 -10.107 1.00 95.56 102 HIS A CA 1
ATOM 728 C C . HIS A 1 102 ? -10.335 -1.729 -10.257 1.00 95.56 102 HIS A C 1
ATOM 730 O O . HIS A 1 102 ? -10.844 -2.334 -11.195 1.00 95.56 102 HIS A O 1
ATOM 736 N N . GLY A 1 103 ? -9.576 -2.339 -9.338 1.00 91.94 103 GLY A N 1
ATOM 737 C CA . GLY A 1 103 ? -9.408 -3.796 -9.273 1.00 91.94 103 GLY A CA 1
ATOM 738 C C . GLY A 1 103 ? -8.521 -4.397 -10.368 1.00 91.94 103 GLY A C 1
ATOM 739 O O . GLY A 1 103 ? -8.500 -5.615 -10.528 1.00 91.94 103 GLY A O 1
ATOM 740 N N . ASP A 1 104 ? -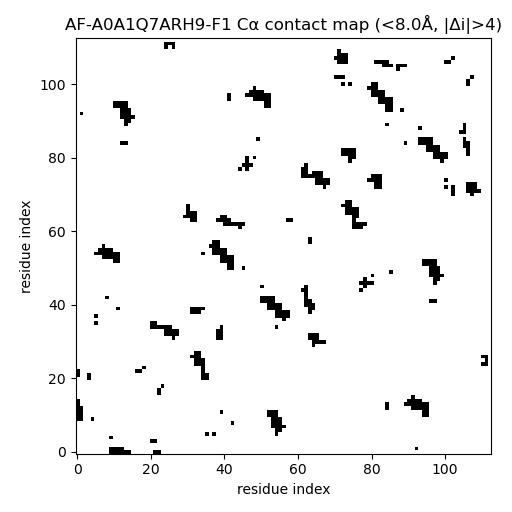7.770 -3.576 -11.113 1.00 96.06 104 ASP A N 1
ATOM 741 C CA . ASP A 1 104 ? -6.758 -4.113 -12.031 1.00 96.06 104 ASP A CA 1
ATOM 742 C C . ASP A 1 104 ? -5.586 -4.706 -11.233 1.00 96.06 104 ASP A C 1
ATOM 744 O O . ASP A 1 104 ? -5.370 -4.392 -10.061 1.00 96.06 104 ASP A O 1
ATOM 748 N N . ALA A 1 105 ? -4.773 -5.531 -11.896 1.00 97.19 105 ALA A N 1
ATOM 749 C CA . ALA A 1 105 ? -3.695 -6.294 -11.266 1.00 97.19 105 ALA A CA 1
ATOM 750 C C . ALA A 1 105 ? -2.697 -5.455 -10.441 1.00 97.19 105 ALA A C 1
ATOM 752 O O . ALA A 1 105 ? -2.099 -5.974 -9.505 1.00 97.19 105 ALA A O 1
ATOM 753 N N . ASN A 1 106 ? -2.521 -4.163 -10.742 1.00 97.69 106 ASN A N 1
ATOM 754 C CA . ASN A 1 106 ? -1.636 -3.272 -9.986 1.00 97.69 106 ASN A CA 1
ATOM 755 C C . ASN A 1 106 ? -2.215 -2.820 -8.626 1.00 97.69 106 ASN A C 1
ATOM 757 O O . ASN A 1 106 ? -1.517 -2.138 -7.875 1.00 97.69 106 ASN A O 1
ATOM 761 N N . GLN A 1 107 ? -3.462 -3.182 -8.313 1.00 98.31 107 GLN A N 1
ATOM 762 C CA . GLN A 1 107 ? -4.142 -2.904 -7.043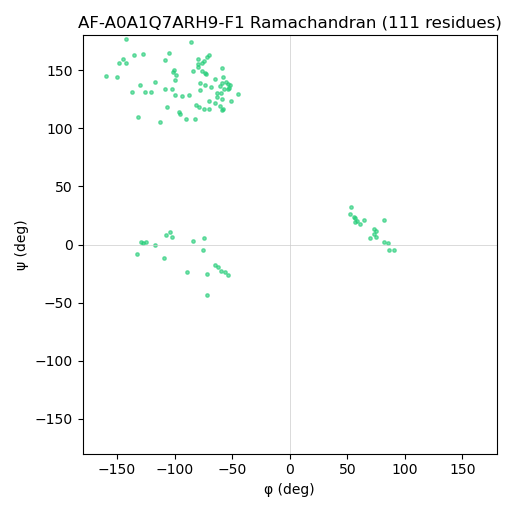 1.00 98.31 107 GLN A CA 1
ATOM 763 C C . GLN A 1 107 ? -4.513 -4.167 -6.254 1.00 98.31 107 GLN A C 1
ATOM 765 O O . GLN A 1 107 ? -5.094 -4.057 -5.173 1.00 98.31 107 GLN A O 1
ATOM 770 N N . VAL A 1 108 ? -4.204 -5.354 -6.780 1.00 97.69 108 VAL A N 1
ATOM 771 C CA . VAL A 1 108 ? -4.556 -6.640 -6.169 1.00 97.69 108 VAL A CA 1
ATOM 772 C C . VAL A 1 108 ? -3.346 -7.204 -5.432 1.00 97.69 108 VAL A C 1
ATOM 774 O O . VAL A 1 108 ? -2.257 -7.313 -5.995 1.00 97.69 108 VAL A O 1
ATOM 777 N N . TRP A 1 109 ? -3.537 -7.573 -4.165 1.00 96.00 109 TRP A N 1
ATOM 778 C CA . TRP A 1 109 ? -2.452 -7.960 -3.267 1.00 96.00 109 TRP A CA 1
ATOM 779 C C . TRP A 1 109 ? -2.746 -9.281 -2.566 1.00 96.00 109 TRP A C 1
ATOM 781 O O . TRP A 1 109 ? -3.833 -9.505 -2.037 1.00 96.00 109 TRP A O 1
ATOM 791 N N . HIS A 1 110 ? -1.728 -10.135 -2.485 1.00 93.69 110 HIS A N 1
ATOM 792 C CA . HIS A 1 110 ? -1.758 -11.320 -1.637 1.00 93.69 110 HIS A CA 1
ATOM 793 C C . HIS A 1 110 ? -1.093 -10.994 -0.302 1.00 93.69 110 HIS A C 1
ATOM 795 O O . HIS A 1 110 ? 0.113 -10.747 -0.244 1.00 93.69 110 HIS A O 1
ATOM 801 N N . LEU A 1 111 ? -1.891 -10.967 0.765 1.00 89.62 111 LEU A N 1
ATOM 802 C CA . LEU A 1 111 ? -1.374 -10.776 2.113 1.00 89.62 111 LEU A CA 1
ATOM 803 C C . LEU A 1 111 ? -0.721 -12.066 2.639 1.00 89.62 111 LEU A C 1
ATOM 805 O O . LEU A 1 111 ? -1.149 -13.162 2.268 1.00 89.62 111 LEU A O 1
ATOM 809 N N . PRO A 1 112 ? 0.306 -11.949 3.500 1.00 85.94 112 PRO A N 1
ATOM 810 C CA . PRO A 1 112 ? 0.838 -13.082 4.249 1.00 85.94 112 PRO A CA 1
ATOM 811 C C . PRO A 1 112 ? -0.277 -13.772 5.044 1.00 85.94 112 PRO A C 1
ATOM 813 O O . PRO A 1 112 ? -1.148 -13.088 5.586 1.00 85.94 112 PRO A O 1
ATOM 816 N N . ALA A 1 113 ? -0.242 -15.106 5.078 1.00 66.50 113 ALA A N 1
ATOM 817 C CA . ALA A 1 113 ? -1.130 -15.924 5.904 1.00 66.50 113 ALA A CA 1
ATOM 818 C C . ALA A 1 113 ? -0.777 -15.828 7.394 1.00 66.50 113 ALA A C 1
ATOM 820 O O . ALA A 1 113 ? 0.425 -15.632 7.701 1.00 66.50 113 ALA A O 1
#

Secondary structure (DSSP, 8-state):
-GGG--STTEEPB------SGGG--EE-GGGBEEETTEEEEEGGG--STT-BEEEE-----GGGB-EE-TTSBEE-TTT--EEEEGGG--STT-BEEEE-----GGGB-----

Foldseek 3Di:
DPPLDLDWFAFDWADDDDPDQSPDWDQDPQAWIDGSQWTFFQPVLDQDWPRFTTTDHDDPDLRRHWDQDPLQWTARPSNRWTWFQPPLDNDTPRTIHTDHDDSPPRRHDDDDD

pLDDT: mean 94.44, std 6.18, range [66.5, 98.88]

Radius of gyration: 12.52 Å; Cα contacts (8 Å, |Δi|>4): 270; chains: 1; bounding box: 31×29×29 Å

Solvent-accessible surface area (backbone atoms only — not comparable to full-atom values): 6190 Å² total; per-residue (Å²): 56,59,89,62,55,79,50,74,70,31,49,35,38,46,58,79,91,74,87,46,67,51,75,49,62,43,83,45,80,89,32,26,41,32,41,80,89,22,20,46,23,33,52,95,57,52,57,55,72,68,34,41,31,18,32,28,75,75,77,88,50,51,41,32,27,41,44,78,43,98,78,33,29,33,32,24,76,68,51,70,21,18,44,25,34,47,92,68,47,87,50,70,66,31,42,30,20,32,28,79,74,78,72,48,77,47,26,46,59,86,74,77,131

Sequence (113 aa):
MAGANTGNGTAIQLWTCNGTGAQRWTVGEAGTLTALGKCADVTSGGTGNGTKVQLWDCNGTGAQVWVPQPDGTLRNPQSGRCLDATDRSSADGTRLQIWDCHGDANQVWHLPA

Mean predicted aligned error: 3.03 Å